Protein AF-A0A382STI5-F1 (afdb_monomer_lite)

pLDDT: mean 70.86, std 16.64, range [34.03, 88.75]

Radius of gyration: 15.53 Å; chains: 1; bounding box: 38×29×44 Å

Secondary structure (DSSP, 8-state):
-HHHHHHHHHTSTTTS----HHHHHHHHHHHH-HHHHHHHHHHHH-TTS-HHHHHHHHHHTT----HHHHHHHHHHHHHH-TTHHH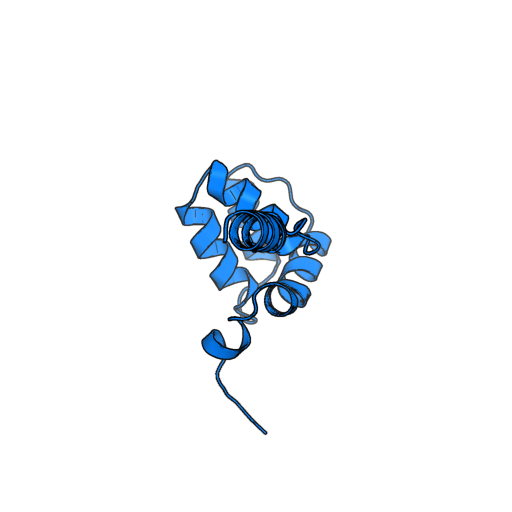HS-----

Sequence (93 aa):
MRELREKLKALSPEAAELTCPAERFLRAVKDDDPELSAMLSDLFMNPDVPILSLQQELKGHGYKISRESISIYKRRVCRCNPHCSELFGGDNG

Foldseek 3Di:
DVVVVVVVVCVPPVNPPQPDPLVVVLVVCCVVPVPVSVVLLVLLQDPPRDLVVVCVVCVVVVHDDDSVSSVSNSVCSCVRDVCSDVVVDPPPD

Structure (mmCIF, N/CA/C/O backbone):
data_AF-A0A382STI5-F1
#
_entry.id   AF-A0A382STI5-F1
#
loop_
_atom_site.group_PDB
_atom_site.id
_atom_site.type_symbol
_atom_site.label_atom_id
_atom_site.label_alt_id
_atom_site.label_comp_id
_atom_site.label_asym_id
_atom_site.label_entity_id
_atom_site.label_seq_id
_atom_site.pdbx_PDB_ins_code
_atom_site.Cartn_x
_atom_site.Cartn_y
_atom_site.Cartn_z
_atom_site.occupancy
_atom_site.B_i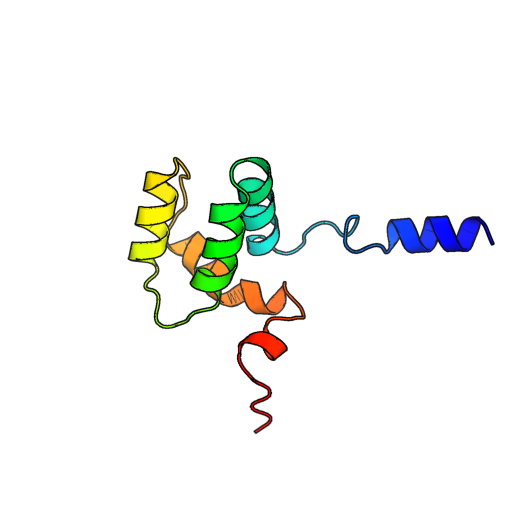so_or_equiv
_atom_site.auth_seq_id
_atom_site.auth_comp_id
_atom_site.auth_asym_id
_atom_site.auth_atom_id
_atom_site.pdbx_PDB_model_num
ATOM 1 N N . MET A 1 1 ? 26.634 -16.934 25.773 1.00 53.06 1 MET A N 1
ATOM 2 C CA . MET A 1 1 ? 25.382 -17.184 25.011 1.00 53.06 1 MET A CA 1
ATOM 3 C C . MET A 1 1 ? 24.291 -16.117 25.198 1.00 53.06 1 MET A C 1
ATOM 5 O O . MET A 1 1 ? 23.487 -15.967 24.289 1.00 53.06 1 MET A O 1
ATOM 9 N N . ARG A 1 2 ? 24.228 -15.366 26.316 1.00 57.38 2 ARG A N 1
ATOM 10 C CA . ARG A 1 2 ? 23.197 -14.321 26.536 1.00 57.38 2 ARG A CA 1
ATOM 11 C C . ARG A 1 2 ? 23.412 -13.055 25.689 1.00 57.38 2 ARG A C 1
ATOM 13 O O . ARG A 1 2 ? 22.483 -12.622 25.021 1.00 57.38 2 ARG A O 1
ATOM 20 N N . GLU A 1 3 ? 24.651 -12.569 25.606 1.00 54.78 3 GLU A N 1
ATOM 21 C CA . GLU A 1 3 ? 25.005 -11.384 24.802 1.00 54.78 3 GLU A CA 1
ATOM 22 C C . GLU A 1 3 ? 24.748 -11.557 23.300 1.00 54.78 3 GLU A C 1
ATOM 24 O O . GLU A 1 3 ? 24.373 -10.605 22.622 1.00 54.78 3 GLU A O 1
ATOM 29 N N . LEU A 1 4 ? 24.905 -12.779 22.773 1.00 56.28 4 LEU A N 1
ATOM 30 C CA . LEU A 1 4 ? 24.599 -13.059 21.368 1.00 56.28 4 LEU A CA 1
ATOM 31 C C . LEU A 1 4 ? 23.098 -12.915 21.090 1.00 56.28 4 LEU A C 1
ATOM 33 O O . LEU A 1 4 ? 22.725 -12.366 20.062 1.00 56.28 4 LEU A O 1
ATOM 37 N N . ARG A 1 5 ? 22.238 -13.362 22.018 1.00 56.91 5 ARG A N 1
ATOM 38 C CA . ARG A 1 5 ? 20.778 -13.223 21.901 1.00 56.91 5 ARG A CA 1
ATOM 39 C C . ARG A 1 5 ? 20.334 -11.765 21.967 1.00 56.91 5 ARG A C 1
ATOM 41 O O . ARG A 1 5 ? 19.448 -11.391 21.212 1.00 56.91 5 ARG A O 1
ATOM 48 N N . GLU A 1 6 ? 20.942 -10.948 22.823 1.00 56.06 6 GLU A N 1
ATOM 49 C CA . GLU A 1 6 ? 20.618 -9.515 22.903 1.00 56.06 6 GLU A CA 1
ATOM 50 C C . GLU A 1 6 ? 21.100 -8.743 21.671 1.00 56.06 6 GLU A C 1
ATOM 52 O O . GLU A 1 6 ? 20.336 -7.956 21.116 1.00 56.06 6 GLU A O 1
ATOM 57 N N . LYS A 1 7 ? 22.306 -9.035 21.161 1.00 55.34 7 LYS A N 1
ATOM 58 C CA . LYS A 1 7 ? 22.782 -8.460 19.892 1.00 55.34 7 LYS A CA 1
ATOM 59 C C . LYS A 1 7 ? 21.940 -8.907 18.696 1.00 55.34 7 LYS A C 1
ATOM 61 O O . LYS A 1 7 ? 21.630 -8.079 17.849 1.00 55.34 7 LYS A O 1
ATOM 66 N N . LEU A 1 8 ? 21.510 -10.172 18.643 1.00 55.03 8 LEU A N 1
ATOM 67 C CA . LEU A 1 8 ? 20.572 -10.639 17.613 1.00 55.03 8 LEU A CA 1
ATOM 68 C C . LEU A 1 8 ? 19.196 -9.978 17.733 1.00 55.03 8 LEU A C 1
ATOM 70 O O . LEU A 1 8 ? 18.559 -9.743 16.714 1.00 55.03 8 LEU A O 1
ATOM 74 N N . LYS A 1 9 ? 18.735 -9.660 18.948 1.00 51.97 9 LYS A N 1
ATOM 75 C CA . LYS A 1 9 ? 17.466 -8.954 19.160 1.00 51.97 9 LYS A CA 1
ATOM 76 C C . LYS A 1 9 ? 17.544 -7.492 18.708 1.00 51.97 9 LYS A C 1
ATOM 78 O O . LYS A 1 9 ? 16.587 -6.986 18.141 1.00 51.97 9 LYS A O 1
ATOM 83 N N . ALA A 1 10 ? 18.696 -6.843 18.889 1.00 50.12 10 ALA A N 1
ATOM 84 C CA . ALA A 1 10 ? 18.970 -5.506 18.355 1.00 50.12 10 ALA A CA 1
ATOM 85 C C . ALA A 1 10 ? 19.153 -5.492 16.823 1.00 50.12 10 ALA A C 1
ATOM 87 O O . ALA A 1 10 ? 18.835 -4.503 16.175 1.00 50.12 10 ALA A O 1
ATOM 88 N N . LEU A 1 11 ? 19.635 -6.597 16.247 1.00 49.62 11 LEU A N 1
ATOM 89 C CA . LEU A 1 11 ? 19.723 -6.827 14.798 1.00 49.62 11 LEU A CA 1
ATOM 90 C C . LEU A 1 11 ? 18.457 -7.472 14.213 1.00 49.62 11 LEU A C 1
ATOM 92 O O . LEU A 1 11 ? 18.430 -7.796 13.027 1.00 49.62 11 LEU A O 1
ATOM 96 N N . SER A 1 12 ? 17.424 -7.709 15.028 1.00 46.66 12 SER A N 1
ATOM 97 C CA . SER A 1 12 ? 16.187 -8.305 14.537 1.00 46.66 12 SER A CA 1
ATOM 98 C C . SER A 1 12 ? 15.468 -7.296 13.641 1.00 46.66 12 SER A C 1
ATOM 100 O O . SER A 1 12 ? 15.414 -6.114 13.987 1.00 46.66 12 SER A O 1
ATOM 102 N N . PRO A 1 13 ? 14.875 -7.739 12.521 1.00 52.25 13 PRO A N 1
ATOM 103 C CA . PRO A 1 13 ? 14.171 -6.861 11.582 1.00 52.25 13 PRO A CA 1
ATOM 104 C C . PRO A 1 13 ? 13.018 -6.084 12.239 1.00 52.25 13 PRO A C 1
ATOM 106 O O . PRO A 1 13 ? 12.627 -5.033 11.752 1.00 52.25 13 PRO A O 1
ATOM 109 N N . GLU A 1 14 ? 12.519 -6.546 13.389 1.00 46.25 14 GLU A N 1
ATOM 110 C CA . GLU A 1 14 ? 11.523 -5.838 14.200 1.00 46.25 14 GLU A CA 1
ATOM 111 C C . GLU A 1 14 ? 12.053 -4.559 14.878 1.00 46.25 14 GLU A C 1
ATOM 113 O O . GLU A 1 14 ? 11.263 -3.651 15.145 1.00 46.25 14 GLU A O 1
ATOM 118 N N . ALA A 1 15 ? 13.362 -4.501 15.165 1.00 40.09 15 ALA A N 1
ATOM 119 C CA . ALA A 1 15 ? 14.063 -3.388 15.815 1.00 40.09 15 ALA A CA 1
ATOM 120 C C . ALA A 1 15 ? 14.824 -2.491 14.825 1.00 40.09 15 ALA A C 1
ATOM 122 O O . ALA A 1 15 ? 15.300 -1.422 15.211 1.00 40.09 15 ALA A O 1
ATOM 123 N N . ALA A 1 16 ? 14.933 -2.901 13.558 1.00 48.47 16 ALA A N 1
ATOM 124 C CA . ALA A 1 16 ? 15.389 -2.013 12.506 1.00 48.47 16 ALA A CA 1
ATOM 125 C C . ALA A 1 16 ? 14.386 -0.857 12.410 1.00 48.47 16 ALA A C 1
ATOM 127 O O . ALA A 1 16 ? 13.209 -1.070 12.111 1.00 48.47 16 ALA A O 1
ATOM 128 N N . GLU A 1 17 ? 14.833 0.372 12.687 1.00 47.41 17 GLU A N 1
ATOM 129 C CA . GLU A 1 17 ? 14.079 1.554 12.282 1.00 47.41 17 GLU A CA 1
ATOM 130 C C . GLU A 1 17 ? 13.681 1.346 10.825 1.00 47.41 17 GLU A C 1
ATOM 132 O O . GLU A 1 17 ? 14.538 1.104 9.972 1.00 47.41 17 GLU 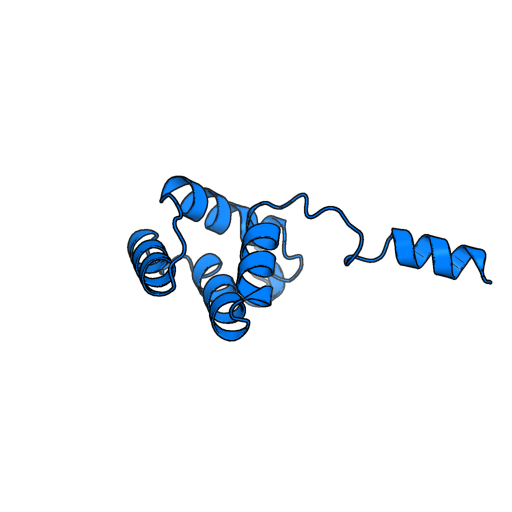A O 1
ATOM 137 N N . LEU A 1 18 ? 12.374 1.379 10.562 1.00 55.12 18 LEU A N 1
ATOM 138 C CA . LEU A 1 18 ? 11.824 1.262 9.222 1.00 55.12 18 LEU A CA 1
ATOM 139 C C . LEU A 1 18 ? 12.316 2.463 8.416 1.00 55.12 18 LEU A C 1
ATOM 141 O O . LEU A 1 18 ? 11.647 3.488 8.305 1.00 55.12 18 LEU A O 1
ATOM 145 N N . THR A 1 19 ? 13.517 2.340 7.857 1.00 59.28 19 THR A N 1
ATOM 146 C CA . THR A 1 19 ? 14.127 3.332 6.968 1.00 59.28 19 THR A CA 1
ATOM 147 C C . THR A 1 19 ? 13.287 3.507 5.707 1.00 59.28 19 THR A C 1
ATOM 149 O O . THR A 1 19 ? 13.413 4.510 5.003 1.00 59.28 19 THR A O 1
ATOM 152 N N . CYS A 1 20 ? 12.378 2.562 5.450 1.00 69.94 20 CYS A N 1
ATOM 153 C CA . CYS A 1 20 ? 11.410 2.626 4.387 1.00 69.94 20 CYS A CA 1
ATOM 154 C C . CYS A 1 20 ? 10.094 3.311 4.788 1.00 69.94 20 CYS A C 1
ATOM 156 O O . CYS A 1 20 ? 9.312 2.762 5.571 1.00 69.94 20 CYS A O 1
ATOM 158 N N . PRO A 1 21 ? 9.750 4.440 4.144 1.00 73.62 21 PRO A N 1
ATOM 159 C CA . PRO A 1 21 ? 8.460 5.093 4.334 1.00 73.62 21 PRO A CA 1
ATOM 160 C C . PRO A 1 21 ? 7.257 4.218 3.950 1.00 73.62 21 PRO A C 1
ATOM 162 O O . PRO A 1 21 ? 6.204 4.342 4.567 1.00 73.62 21 PRO A O 1
ATOM 165 N N . ALA A 1 22 ? 7.407 3.343 2.946 1.00 77.31 22 ALA A N 1
ATOM 166 C CA . ALA A 1 22 ? 6.332 2.461 2.486 1.00 77.31 22 ALA A CA 1
ATOM 167 C C . ALA A 1 22 ? 6.022 1.366 3.516 1.00 77.31 22 ALA A C 1
ATOM 169 O O . ALA A 1 22 ? 4.863 1.142 3.843 1.00 77.31 22 ALA A O 1
ATOM 170 N N . GLU A 1 23 ? 7.052 0.735 4.080 1.00 77.19 23 GLU A N 1
ATOM 171 C CA . GLU A 1 23 ? 6.884 -0.304 5.100 1.00 77.19 23 GLU A CA 1
ATOM 172 C C . GLU A 1 23 ? 6.337 0.274 6.407 1.00 77.19 23 GLU A C 1
ATOM 174 O O . GLU A 1 23 ? 5.437 -0.298 7.015 1.00 77.19 23 GLU A O 1
ATOM 179 N N . ARG A 1 24 ? 6.798 1.471 6.796 1.00 80.56 24 ARG A N 1
ATOM 180 C CA . ARG A 1 24 ? 6.232 2.204 7.935 1.00 80.56 24 ARG A CA 1
ATOM 181 C C . ARG A 1 24 ? 4.746 2.505 7.746 1.00 80.56 24 ARG A C 1
ATOM 183 O O . ARG A 1 24 ? 3.984 2.376 8.698 1.00 80.56 24 ARG A O 1
ATOM 190 N N . PHE A 1 25 ? 4.342 2.904 6.541 1.00 82.50 25 PHE A N 1
ATOM 191 C CA . PHE A 1 25 ? 2.938 3.133 6.219 1.00 82.50 25 PHE A CA 1
ATOM 192 C C . PHE A 1 25 ? 2.129 1.834 6.277 1.00 82.50 25 PHE A C 1
ATOM 194 O O . PHE A 1 25 ? 1.121 1.791 6.968 1.00 82.50 25 PHE A O 1
ATOM 201 N N . LEU A 1 26 ? 2.599 0.761 5.634 1.00 81.62 26 LEU A N 1
ATOM 202 C CA . LEU A 1 26 ? 1.923 -0.539 5.663 1.00 81.62 26 LEU A CA 1
ATOM 203 C C . LEU A 1 26 ? 1.794 -1.092 7.083 1.00 81.62 26 LEU A C 1
ATOM 205 O O . LEU A 1 26 ? 0.758 -1.657 7.411 1.00 81.62 26 LEU A O 1
ATOM 209 N N . ARG A 1 27 ? 2.802 -0.902 7.941 1.00 80.81 27 ARG A N 1
ATOM 210 C CA . ARG A 1 27 ? 2.741 -1.315 9.348 1.00 80.81 27 ARG A CA 1
ATOM 211 C C . ARG A 1 27 ? 1.725 -0.498 10.139 1.00 80.81 27 ARG A C 1
ATOM 213 O O . ARG A 1 27 ? 0.934 -1.093 10.850 1.00 80.81 27 ARG A O 1
ATOM 220 N N . ALA A 1 28 ? 1.695 0.823 9.950 1.00 84.06 28 ALA A N 1
ATOM 221 C CA . ALA A 1 28 ? 0.669 1.667 10.561 1.00 84.06 28 ALA A CA 1
ATOM 222 C C . ALA A 1 28 ? -0.738 1.228 10.133 1.00 84.06 28 ALA A C 1
ATOM 224 O O . ALA A 1 28 ? -1.608 1.080 10.977 1.00 84.06 28 ALA A O 1
ATOM 225 N N . VAL A 1 29 ? -0.928 0.929 8.843 1.00 84.19 29 VAL A N 1
ATOM 226 C CA . VAL A 1 29 ? -2.193 0.368 8.355 1.00 84.19 29 VAL A CA 1
ATOM 227 C C . VAL A 1 29 ? -2.456 -1.011 8.959 1.00 84.19 29 VAL A C 1
ATOM 229 O O . VAL A 1 29 ? -3.587 -1.297 9.295 1.00 84.19 29 VAL A O 1
ATOM 232 N N . LYS A 1 30 ? -1.438 -1.858 9.150 1.00 84.31 30 LYS A N 1
ATOM 233 C CA . LYS A 1 30 ? -1.592 -3.213 9.706 1.00 84.31 30 LYS A CA 1
ATOM 234 C C . LYS A 1 30 ? -2.097 -3.215 11.148 1.00 84.31 30 LYS A C 1
ATOM 236 O O . LYS A 1 30 ? -2.814 -4.139 11.521 1.00 84.31 30 LYS A O 1
ATOM 241 N N . ASP A 1 31 ? -1.669 -2.238 11.947 1.00 84.12 31 ASP A N 1
ATOM 242 C CA . ASP A 1 31 ? -2.109 -2.079 13.337 1.00 84.12 31 ASP A CA 1
ATOM 243 C C . ASP A 1 31 ? -3.605 -1.712 13.428 1.00 84.12 31 ASP A C 1
ATOM 245 O O . ASP A 1 31 ? -4.268 -2.126 14.377 1.00 84.12 31 ASP A O 1
ATOM 249 N N . ASP A 1 32 ? -4.145 -0.995 12.436 1.00 84.62 32 ASP A N 1
ATOM 250 C CA . ASP A 1 32 ? -5.573 -0.651 12.347 1.00 84.62 32 ASP A CA 1
ATOM 251 C C . ASP A 1 32 ? -6.400 -1.720 11.597 1.00 84.62 32 ASP A C 1
ATOM 253 O O . ASP A 1 32 ? -7.463 -2.135 12.055 1.00 84.62 32 ASP A O 1
ATOM 257 N N . ASP A 1 33 ? -5.917 -2.148 10.428 1.00 84.44 33 ASP A N 1
ATOM 258 C CA . ASP A 1 33 ? -6.570 -3.041 9.470 1.00 84.44 33 ASP A CA 1
ATOM 259 C C . ASP A 1 33 ? -5.523 -3.961 8.790 1.00 84.44 33 ASP A C 1
ATOM 261 O O . ASP A 1 33 ? -4.865 -3.597 7.799 1.00 84.44 33 ASP A O 1
ATOM 265 N N . PRO A 1 34 ? -5.325 -5.182 9.322 1.00 83.81 34 PRO A N 1
ATOM 266 C CA . PRO A 1 34 ? -4.328 -6.107 8.800 1.00 83.81 34 PRO A CA 1
ATOM 267 C C . PRO A 1 34 ? -4.669 -6.626 7.397 1.00 83.81 34 PRO A C 1
ATOM 269 O O . PRO A 1 34 ? -3.746 -6.932 6.636 1.00 83.81 34 PRO A O 1
ATOM 272 N N . GLU A 1 35 ? -5.954 -6.709 7.039 1.00 84.56 35 GLU A N 1
ATOM 273 C CA . GLU A 1 35 ? -6.399 -7.169 5.719 1.00 84.56 35 GLU A CA 1
ATOM 274 C C . GLU A 1 35 ? -6.106 -6.110 4.654 1.00 84.56 35 GLU A C 1
ATOM 276 O O . GLU A 1 35 ? -5.526 -6.421 3.608 1.00 84.56 35 GLU A O 1
ATOM 281 N N . LEU A 1 36 ? -6.397 -4.841 4.953 1.00 85.06 36 LEU A N 1
ATOM 282 C CA . LEU A 1 36 ? -6.048 -3.723 4.081 1.00 85.06 36 LEU A CA 1
ATOM 283 C C . LEU A 1 36 ? -4.532 -3.608 3.893 1.00 85.06 36 LEU A C 1
ATOM 285 O O . LEU A 1 36 ? -4.067 -3.368 2.781 1.00 85.06 36 LEU A O 1
ATOM 289 N N . SER A 1 37 ? -3.741 -3.793 4.953 1.00 84.69 37 SER A N 1
ATOM 290 C CA . SER A 1 37 ? -2.278 -3.740 4.857 1.00 84.69 37 SER A CA 1
ATOM 291 C C . SER A 1 37 ? -1.714 -4.805 3.911 1.00 84.69 37 SER A C 1
ATOM 293 O O . SER A 1 37 ? -0.875 -4.493 3.061 1.00 84.69 37 SER A O 1
ATOM 295 N N . ALA A 1 38 ? -2.206 -6.045 4.011 1.00 81.69 38 ALA A N 1
ATOM 296 C CA . ALA A 1 38 ? -1.816 -7.122 3.105 1.00 81.69 38 ALA A CA 1
ATOM 297 C C . ALA A 1 38 ? -2.187 -6.786 1.652 1.00 81.69 38 ALA A C 1
ATOM 299 O O . ALA A 1 38 ? -1.330 -6.827 0.770 1.00 81.69 38 ALA A O 1
ATOM 300 N N . MET A 1 39 ? -3.425 -6.336 1.426 1.00 84.44 39 MET A N 1
ATOM 301 C CA . MET A 1 39 ? -3.899 -5.933 0.103 1.00 84.44 39 MET A CA 1
ATOM 302 C C . MET A 1 39 ? -3.071 -4.780 -0.485 1.00 84.44 39 MET A C 1
ATOM 304 O O . MET A 1 39 ? -2.657 -4.828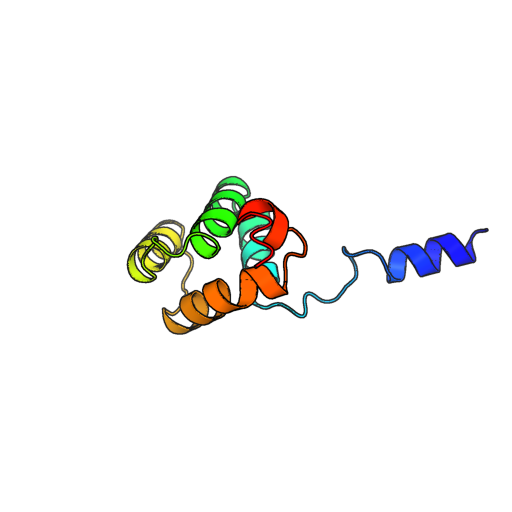 -1.640 1.00 84.44 39 MET A O 1
ATOM 308 N N . LEU A 1 40 ? -2.780 -3.742 0.302 1.00 84.06 40 LEU A N 1
ATOM 309 C CA . LEU A 1 40 ? -1.981 -2.597 -0.139 1.00 84.06 40 LEU A CA 1
ATOM 310 C C . LEU A 1 40 ? -0.546 -2.983 -0.472 1.00 84.06 40 LEU A C 1
ATOM 312 O O . LEU A 1 40 ? 0.026 -2.408 -1.397 1.00 84.06 40 LEU A O 1
ATOM 316 N N . SER A 1 41 ? 0.036 -3.932 0.264 1.00 80.75 41 SER A N 1
ATOM 317 C CA . SER A 1 41 ? 1.355 -4.470 -0.061 1.00 80.75 41 SER A CA 1
ATOM 318 C C . SER A 1 41 ? 1.357 -5.035 -1.483 1.00 80.75 41 SER A C 1
ATOM 320 O O . SER A 1 41 ? 2.182 -4.613 -2.293 1.00 80.75 41 SER A O 1
ATOM 322 N N . ASP A 1 42 ? 0.378 -5.874 -1.828 1.00 81.00 42 ASP A N 1
ATOM 323 C CA . ASP A 1 42 ? 0.250 -6.447 -3.174 1.00 81.00 42 ASP A CA 1
ATOM 324 C C . ASP A 1 42 ? -0.051 -5.380 -4.240 1.00 81.00 42 ASP A C 1
ATOM 326 O O . ASP A 1 42 ? 0.586 -5.329 -5.297 1.00 81.00 42 ASP A O 1
ATOM 330 N N . LEU A 1 43 ? -0.977 -4.457 -3.962 1.00 83.88 43 LEU A N 1
ATOM 331 C CA . LEU A 1 43 ? -1.368 -3.402 -4.905 1.00 83.88 43 LEU A CA 1
ATOM 332 C C . LEU A 1 43 ? -0.250 -2.370 -5.154 1.00 83.88 43 LEU A C 1
ATOM 334 O O . LEU A 1 43 ? -0.155 -1.791 -6.247 1.00 83.88 43 LEU A O 1
ATOM 338 N N . PHE A 1 44 ? 0.605 -2.103 -4.161 1.00 82.25 44 PHE A N 1
ATOM 339 C CA . PHE A 1 44 ? 1.779 -1.254 -4.357 1.00 82.25 44 PHE A CA 1
ATOM 340 C C . PHE A 1 44 ? 2.836 -1.934 -5.224 1.00 82.25 44 PHE A C 1
ATOM 342 O O . PHE A 1 44 ? 3.519 -1.237 -5.979 1.00 82.25 44 PHE A O 1
ATOM 349 N N . MET A 1 45 ? 2.949 -3.259 -5.143 1.00 76.44 45 MET A N 1
ATOM 350 C CA . MET A 1 45 ? 3.873 -4.035 -5.965 1.00 76.44 45 MET A CA 1
ATOM 351 C C . MET A 1 45 ? 3.356 -4.204 -7.402 1.00 76.44 45 MET A C 1
ATOM 353 O O . MET A 1 45 ? 4.151 -4.184 -8.332 1.00 76.44 45 MET A O 1
ATOM 357 N N . ASN A 1 46 ? 2.039 -4.273 -7.618 1.00 80.81 46 ASN A N 1
ATOM 358 C CA . ASN A 1 46 ? 1.452 -4.452 -8.948 1.00 80.81 46 ASN A CA 1
ATOM 359 C C . ASN A 1 46 ? 1.545 -3.182 -9.829 1.00 80.81 46 ASN A C 1
ATOM 361 O O . ASN A 1 46 ? 0.844 -2.213 -9.537 1.00 80.81 46 ASN A O 1
ATOM 365 N N . PRO A 1 47 ? 2.330 -3.141 -10.927 1.00 75.75 47 PRO A N 1
ATOM 366 C CA . PRO A 1 47 ? 2.489 -1.945 -11.761 1.00 75.75 47 PRO A CA 1
ATOM 367 C C . PRO A 1 47 ? 1.210 -1.529 -12.502 1.00 75.75 47 PRO A C 1
ATOM 369 O O . PRO A 1 47 ? 1.037 -0.335 -12.754 1.00 75.75 47 PRO A O 1
ATOM 372 N N . ASP A 1 48 ? 0.301 -2.466 -12.781 1.00 81.62 48 ASP A N 1
ATOM 373 C CA . ASP A 1 48 ? -0.950 -2.218 -13.507 1.00 81.62 48 ASP A CA 1
ATOM 374 C C . ASP A 1 48 ? -1.984 -1.469 -12.662 1.00 81.62 48 ASP A C 1
ATOM 376 O O . ASP A 1 48 ? -2.906 -0.849 -13.192 1.00 81.62 48 ASP A O 1
ATOM 380 N N . VAL A 1 49 ? -1.827 -1.476 -11.334 1.00 83.06 49 VAL A N 1
ATOM 381 C CA . VAL A 1 49 ? -2.731 -0.757 -10.433 1.00 83.06 49 VAL A CA 1
ATOM 382 C C . VAL A 1 49 ? -2.425 0.744 -10.484 1.00 83.06 49 VAL A C 1
ATOM 384 O O . VAL A 1 49 ? -1.350 1.179 -10.041 1.00 83.06 49 VAL A O 1
ATOM 387 N N . PRO A 1 50 ? -3.361 1.590 -10.945 1.00 87.62 50 PRO A N 1
ATOM 388 C CA . PRO A 1 50 ? -3.122 3.019 -11.025 1.00 87.62 50 PRO A CA 1
ATOM 389 C C . PRO A 1 50 ? -3.102 3.655 -9.628 1.00 87.62 50 PRO A C 1
ATOM 391 O O . PRO A 1 50 ? -3.875 3.311 -8.734 1.00 87.62 50 PRO A O 1
ATOM 394 N N . ILE A 1 51 ? -2.250 4.672 -9.463 1.00 87.25 51 ILE A N 1
ATOM 395 C CA . ILE A 1 51 ? -2.099 5.454 -8.217 1.00 87.25 51 ILE A CA 1
ATOM 396 C C . ILE A 1 51 ? -3.443 6.009 -7.722 1.00 87.25 51 ILE A C 1
ATOM 398 O O . ILE A 1 51 ? -3.671 6.140 -6.522 1.00 87.25 51 ILE A O 1
ATOM 402 N N . LEU A 1 52 ? -4.332 6.347 -8.656 1.00 87.88 52 LEU A N 1
ATOM 403 C CA . LEU A 1 52 ? -5.667 6.857 -8.368 1.00 87.88 52 LEU A CA 1
ATOM 404 C C . LEU A 1 52 ? -6.548 5.867 -7.609 1.00 87.88 52 LEU A C 1
ATOM 406 O O . LEU A 1 52 ? -7.191 6.273 -6.644 1.00 87.88 52 LEU A O 1
ATOM 410 N N . SER A 1 53 ? -6.562 4.601 -8.024 1.00 88.31 53 SER A N 1
ATOM 411 C CA . SER A 1 53 ? -7.366 3.562 -7.375 1.00 88.31 53 SER A CA 1
ATOM 412 C C . SER A 1 53 ? -6.871 3.311 -5.956 1.00 88.31 53 SER A C 1
ATOM 414 O O . SER A 1 53 ? -7.663 3.329 -5.024 1.00 88.31 53 SER A O 1
ATOM 416 N N . LEU A 1 54 ? -5.550 3.230 -5.772 1.00 86.50 54 LEU A N 1
ATOM 417 C CA . LEU A 1 54 ? -4.925 3.139 -4.448 1.00 86.50 54 LEU A CA 1
ATOM 418 C C . LEU A 1 54 ? -5.304 4.311 -3.539 1.00 86.50 54 LEU A C 1
ATOM 420 O O . LEU A 1 54 ? -5.579 4.129 -2.358 1.00 86.50 54 LEU A O 1
ATOM 424 N N . GLN A 1 55 ? -5.323 5.528 -4.084 1.00 88.50 55 GLN A N 1
ATOM 425 C CA . GLN A 1 55 ? -5.710 6.708 -3.320 1.00 88.50 55 GLN A CA 1
ATOM 426 C C . GLN A 1 55 ? -7.187 6.668 -2.912 1.00 88.50 55 GLN A C 1
ATOM 428 O O . GLN A 1 55 ? -7.520 7.091 -1.806 1.00 88.50 55 GLN A O 1
ATOM 433 N N . GLN A 1 56 ? -8.069 6.212 -3.804 1.00 88.75 56 GLN A N 1
ATOM 434 C CA . GLN A 1 56 ? -9.497 6.083 -3.521 1.00 88.75 56 GLN A CA 1
ATOM 435 C C . GLN A 1 56 ? -9.762 5.016 -2.462 1.00 88.75 56 GLN A C 1
ATOM 437 O O . GLN A 1 56 ? -10.511 5.304 -1.533 1.00 88.75 56 GLN A O 1
ATOM 442 N N . GLU A 1 57 ? -9.097 3.864 -2.554 1.00 87.31 57 GLU A N 1
ATOM 443 C CA . GLU A 1 57 ? -9.195 2.785 -1.567 1.00 87.31 57 GLU A CA 1
ATOM 444 C C . GLU A 1 57 ? -8.757 3.278 -0.185 1.00 87.31 57 GLU A C 1
ATOM 446 O O . GLU A 1 57 ? -9.525 3.285 0.773 1.00 87.31 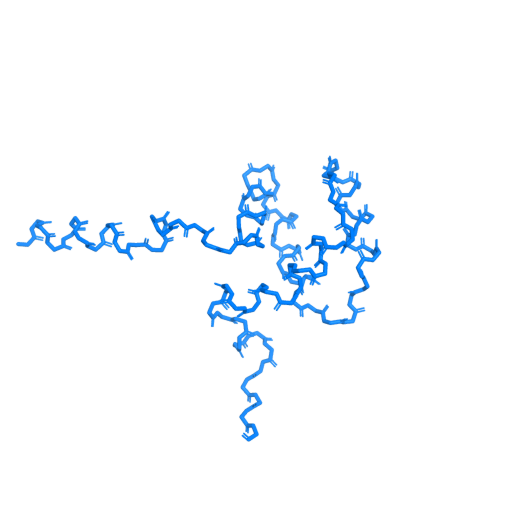57 GLU A O 1
ATOM 451 N N . LEU A 1 58 ? -7.558 3.862 -0.105 1.00 87.00 58 LEU A N 1
ATOM 452 C CA . LEU A 1 58 ? -7.030 4.422 1.138 1.00 87.00 58 LEU A CA 1
ATOM 453 C C . LEU A 1 58 ? -7.950 5.491 1.730 1.00 87.00 58 LEU A C 1
ATOM 455 O O . LEU A 1 58 ? -8.178 5.510 2.937 1.00 87.00 58 LEU A O 1
ATOM 459 N N . LYS A 1 59 ? -8.537 6.345 0.887 1.00 88.38 59 LYS A N 1
ATOM 460 C CA . LYS A 1 59 ? -9.512 7.347 1.326 1.00 88.38 59 LYS A CA 1
ATOM 461 C C . LYS A 1 59 ? -10.816 6.711 1.822 1.00 88.38 59 LYS A C 1
ATOM 463 O O . LYS A 1 59 ? -11.394 7.240 2.769 1.00 88.38 59 LYS A O 1
ATOM 468 N N . GLY A 1 60 ? -11.267 5.617 1.205 1.00 86.81 60 GLY A N 1
ATOM 469 C CA . GLY A 1 60 ? -12.426 4.830 1.637 1.00 86.81 60 GLY A CA 1
ATOM 470 C C . GLY A 1 60 ? -12.242 4.250 3.039 1.00 86.81 60 GLY A C 1
ATOM 471 O O . GLY A 1 60 ? -13.161 4.310 3.849 1.00 86.81 60 GLY A O 1
ATOM 472 N N . HIS A 1 61 ? -11.018 3.831 3.359 1.00 83.56 61 HIS A N 1
ATOM 473 C CA . HIS A 1 61 ? -10.615 3.352 4.684 1.00 83.56 61 HIS A CA 1
ATOM 474 C C . HIS A 1 61 ? -10.197 4.476 5.660 1.00 83.56 61 HIS A C 1
ATOM 476 O O . HIS A 1 61 ? -9.720 4.209 6.757 1.00 83.56 61 HIS A O 1
ATOM 482 N N . GLY A 1 62 ? -10.376 5.754 5.296 1.00 85.75 62 GLY A N 1
ATOM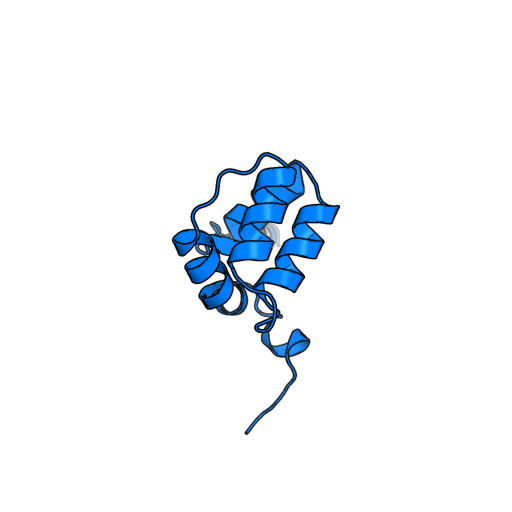 483 C CA . GLY A 1 62 ? -10.104 6.900 6.176 1.00 85.75 62 GLY A CA 1
ATOM 484 C C . GLY A 1 62 ? -8.657 7.415 6.174 1.00 85.75 62 GLY A C 1
ATOM 485 O O . GLY A 1 62 ? -8.361 8.417 6.832 1.00 85.75 62 GLY A O 1
ATOM 486 N N . TYR A 1 63 ? -7.761 6.819 5.386 1.00 85.00 63 TYR A N 1
ATOM 487 C CA . TYR A 1 63 ? -6.377 7.266 5.247 1.00 85.00 63 TYR A CA 1
ATOM 488 C C . TYR A 1 63 ? -6.253 8.443 4.276 1.00 85.00 63 TYR A C 1
ATOM 490 O O . TYR A 1 63 ? -6.675 8.405 3.117 1.00 85.00 63 TYR A O 1
ATOM 498 N N . LYS A 1 64 ? -5.597 9.514 4.731 1.00 85.44 64 LYS A N 1
ATOM 499 C CA . LYS A 1 64 ? -5.262 10.672 3.893 1.00 85.44 64 LYS A CA 1
ATOM 500 C C . LYS A 1 64 ? -3.830 10.549 3.395 1.00 85.44 64 LYS A C 1
ATOM 502 O O . LYS A 1 64 ? -2.890 10.889 4.106 1.00 85.44 64 LYS A O 1
ATOM 507 N N . ILE A 1 65 ? -3.681 10.097 2.154 1.00 83.94 65 ILE A N 1
ATOM 508 C CA . ILE A 1 65 ? -2.388 9.986 1.483 1.00 83.94 65 ILE A CA 1
ATOM 509 C C . ILE A 1 65 ? -2.376 10.757 0.155 1.00 83.94 65 ILE A C 1
ATOM 511 O O . ILE A 1 65 ? -3.363 10.799 -0.589 1.00 83.94 65 ILE A O 1
ATOM 515 N N . SER A 1 66 ? -1.241 11.381 -0.150 1.00 86.56 66 SER A N 1
ATOM 516 C CA . SER A 1 66 ? -1.024 12.080 -1.416 1.00 86.56 66 SER A CA 1
ATOM 517 C C . SER A 1 66 ? -0.630 11.105 -2.526 1.00 86.56 66 SER A C 1
ATOM 519 O O . SER A 1 66 ? 0.048 10.103 -2.295 1.00 86.56 66 SER A O 1
ATOM 521 N N . ARG A 1 67 ? -0.980 11.443 -3.772 1.00 86.38 67 ARG A N 1
ATOM 522 C CA . ARG A 1 67 ? -0.568 10.688 -4.971 1.00 86.38 67 ARG A CA 1
ATOM 523 C C . ARG A 1 67 ? 0.950 10.538 -5.074 1.00 86.38 67 ARG A C 1
ATOM 525 O O . ARG A 1 67 ? 1.443 9.494 -5.488 1.00 86.38 67 ARG A O 1
ATOM 532 N N . GLU A 1 68 ? 1.687 11.572 -4.678 1.00 85.12 68 GLU A N 1
ATOM 533 C CA . GLU A 1 68 ? 3.152 11.569 -4.649 1.00 85.12 68 GLU A CA 1
ATOM 534 C C . GLU A 1 68 ? 3.692 10.541 -3.654 1.00 85.12 68 GLU A C 1
ATOM 536 O O . GLU A 1 68 ? 4.578 9.765 -4.004 1.00 85.12 68 GLU A O 1
ATOM 541 N N . SER A 1 69 ? 3.109 10.461 -2.455 1.00 83.56 69 SER A N 1
ATOM 542 C CA . SER A 1 69 ? 3.464 9.457 -1.448 1.00 83.56 69 SER A CA 1
ATOM 543 C C . SER A 1 69 ? 3.211 8.044 -1.969 1.00 83.56 69 SER A C 1
ATOM 545 O O . SER A 1 69 ? 4.110 7.214 -1.902 1.00 83.56 69 SER A O 1
ATOM 547 N N . ILE A 1 70 ? 2.053 7.794 -2.594 1.00 85.25 70 ILE A N 1
ATOM 548 C CA . ILE A 1 70 ? 1.749 6.504 -3.235 1.00 85.25 70 ILE A CA 1
ATOM 549 C C . ILE A 1 70 ? 2.768 6.182 -4.339 1.00 85.25 70 ILE A C 1
ATOM 551 O O . ILE A 1 70 ? 3.275 5.066 -4.408 1.00 85.25 70 ILE A O 1
ATOM 555 N N . SER A 1 71 ? 3.117 7.155 -5.185 1.00 84.44 71 SER A N 1
ATOM 556 C CA . SER A 1 71 ? 4.125 6.979 -6.241 1.00 84.44 71 SER A CA 1
ATOM 557 C C . SER A 1 71 ? 5.508 6.634 -5.678 1.00 84.44 71 SER A C 1
ATOM 559 O O . SER A 1 71 ? 6.227 5.805 -6.242 1.00 84.44 71 SER A O 1
ATOM 561 N N . ILE A 1 72 ? 5.897 7.276 -4.574 1.00 83.00 72 ILE A N 1
ATOM 562 C CA . ILE A 1 72 ? 7.143 6.982 -3.862 1.00 83.00 72 ILE A CA 1
ATOM 563 C C . ILE A 1 72 ? 7.076 5.575 -3.269 1.00 83.00 72 ILE A C 1
ATOM 565 O O . ILE A 1 72 ? 8.055 4.839 -3.371 1.00 83.00 72 ILE A O 1
ATOM 569 N N . TYR A 1 73 ? 5.936 5.183 -2.697 1.00 82.81 73 TYR A N 1
ATOM 570 C CA . TYR A 1 73 ? 5.759 3.867 -2.095 1.00 82.81 73 TYR A CA 1
ATOM 571 C C . TYR A 1 73 ? 5.810 2.764 -3.146 1.00 82.81 73 TYR A C 1
ATOM 573 O O . TYR A 1 73 ? 6.637 1.878 -2.989 1.00 82.81 73 TYR A O 1
ATOM 581 N N . LYS A 1 74 ? 5.096 2.865 -4.275 1.00 80.69 74 LYS A N 1
ATOM 582 C CA . LYS A 1 74 ? 5.219 1.891 -5.381 1.00 80.69 74 LYS A CA 1
ATOM 583 C C . LYS A 1 74 ? 6.658 1.732 -5.874 1.00 80.69 74 LYS A C 1
ATOM 585 O O . LYS A 1 74 ? 7.127 0.626 -6.092 1.00 80.69 74 LYS A O 1
ATOM 590 N N . ARG A 1 75 ? 7.400 2.838 -6.010 1.00 76.81 75 ARG A N 1
ATOM 591 C CA . ARG A 1 75 ? 8.805 2.796 -6.459 1.00 76.81 75 ARG A CA 1
ATOM 592 C C . ARG A 1 75 ? 9.772 2.223 -5.424 1.00 76.81 75 ARG A C 1
ATOM 594 O O . ARG A 1 75 ? 10.862 1.793 -5.793 1.00 76.81 75 ARG A O 1
ATOM 601 N N . ARG A 1 76 ? 9.432 2.291 -4.135 1.00 72.19 76 ARG A N 1
ATOM 602 C CA . ARG A 1 76 ? 10.335 1.920 -3.037 1.00 72.19 76 ARG A CA 1
ATOM 603 C C . ARG A 1 76 ? 9.927 0.650 -2.307 1.00 72.19 76 ARG A C 1
ATOM 605 O O . ARG A 1 76 ? 10.804 0.067 -1.694 1.00 72.19 76 ARG A O 1
ATOM 612 N N . VAL A 1 77 ? 8.680 0.190 -2.401 1.00 72.12 77 VAL A N 1
ATOM 613 C CA . VAL A 1 77 ? 8.175 -0.986 -1.672 1.00 72.12 77 VAL A CA 1
ATOM 614 C C . VAL A 1 77 ? 9.057 -2.209 -1.928 1.00 72.12 77 VAL A C 1
ATOM 616 O O . VAL A 1 77 ? 9.451 -2.874 -0.977 1.00 72.12 77 VAL A O 1
ATOM 619 N N . CYS A 1 78 ? 9.527 -2.398 -3.167 1.00 65.44 78 CYS A N 1
ATOM 620 C CA . CYS A 1 78 ? 10.463 -3.472 -3.502 1.00 65.44 78 CYS A CA 1
ATOM 621 C C . CYS A 1 78 ? 11.908 -3.275 -3.045 1.00 65.44 78 CYS A C 1
ATOM 623 O O . CYS A 1 78 ? 12.650 -4.241 -2.940 1.00 65.44 78 CYS A O 1
ATOM 625 N N . ARG A 1 79 ? 12.333 -2.042 -2.759 1.00 65.00 79 ARG A N 1
ATOM 626 C CA . ARG A 1 79 ? 13.644 -1.793 -2.134 1.00 65.00 79 ARG A CA 1
ATOM 627 C C . ARG A 1 79 ? 13.622 -2.045 -0.631 1.00 65.00 79 ARG A C 1
ATOM 629 O O . ARG A 1 79 ? 14.678 -2.081 -0.013 1.00 65.00 79 ARG A O 1
ATOM 636 N N . CYS A 1 80 ? 12.428 -2.142 -0.060 1.00 64.94 80 CYS A N 1
ATOM 637 C CA . CYS A 1 80 ? 12.209 -2.264 1.370 1.00 64.94 80 CYS A CA 1
ATOM 638 C C . CYS A 1 80 ? 11.825 -3.683 1.768 1.00 64.94 80 CYS A C 1
ATOM 640 O O . CYS A 1 80 ? 12.294 -4.169 2.786 1.00 64.94 80 CYS A O 1
ATOM 642 N N . ASN A 1 81 ? 11.048 -4.369 0.927 1.00 58.91 81 ASN A N 1
ATOM 643 C CA . ASN A 1 81 ? 10.736 -5.771 1.121 1.00 58.91 81 ASN A CA 1
ATOM 644 C C . ASN A 1 81 ? 11.741 -6.644 0.338 1.00 58.91 81 ASN A C 1
ATOM 646 O O . ASN A 1 81 ? 11.673 -6.665 -0.894 1.00 58.91 81 ASN A O 1
ATOM 650 N N . PRO A 1 82 ? 12.661 -7.372 1.000 1.00 53.66 82 PRO A N 1
ATOM 651 C CA . PRO A 1 82 ? 13.630 -8.242 0.326 1.00 53.66 82 PRO A CA 1
ATOM 652 C C . PRO A 1 82 ? 12.971 -9.378 -0.479 1.00 53.66 82 PRO A C 1
ATOM 654 O O . PRO A 1 82 ? 13.611 -9.930 -1.369 1.00 53.66 82 PRO A O 1
ATOM 657 N N . HIS A 1 83 ? 11.689 -9.675 -0.236 1.00 51.88 83 HIS A N 1
ATOM 658 C CA . HIS A 1 83 ? 10.909 -10.675 -0.975 1.00 51.88 83 HIS A CA 1
ATOM 659 C C . HIS A 1 83 ? 10.226 -10.131 -2.241 1.00 51.88 83 HIS A C 1
ATOM 661 O O . HIS A 1 83 ? 9.551 -10.879 -2.946 1.00 51.88 83 HIS A O 1
ATOM 667 N N . CYS A 1 84 ? 10.396 -8.847 -2.578 1.00 53.16 84 CYS A N 1
ATOM 668 C CA . CYS A 1 84 ? 9.778 -8.292 -3.787 1.00 53.16 84 CYS A CA 1
ATOM 669 C C . CYS A 1 84 ? 10.314 -8.932 -5.075 1.00 53.16 84 CYS A C 1
ATOM 671 O O . CYS A 1 84 ? 9.563 -9.093 -6.031 1.00 53.16 84 CYS A O 1
ATOM 673 N N . SER A 1 85 ? 11.589 -9.341 -5.090 1.00 47.00 85 SER A N 1
ATOM 674 C CA . SER A 1 85 ? 12.175 -10.083 -6.214 1.00 47.00 85 SER A CA 1
ATOM 675 C C . SER A 1 85 ? 11.612 -11.503 -6.346 1.00 47.00 85 SER A C 1
ATOM 677 O O . SER A 1 85 ? 11.564 -12.036 -7.448 1.00 47.00 85 SER A O 1
ATOM 679 N N . GLU A 1 86 ? 11.162 -12.123 -5.250 1.00 47.78 86 GLU A N 1
ATOM 680 C CA . GLU A 1 86 ? 10.554 -13.462 -5.289 1.00 47.78 86 GLU A CA 1
ATOM 681 C C . GLU A 1 86 ? 9.090 -13.411 -5.755 1.00 47.78 86 GLU A C 1
ATOM 683 O O . GLU A 1 86 ? 8.636 -14.323 -6.442 1.00 47.78 86 GLU A O 1
ATOM 688 N N . LEU A 1 87 ? 8.369 -12.325 -5.451 1.00 49.81 87 LEU A N 1
ATOM 689 C CA . LEU A 1 87 ? 6.973 -12.123 -5.865 1.00 49.81 87 LEU A CA 1
ATOM 690 C C . LEU A 1 87 ? 6.820 -11.651 -7.324 1.00 49.81 87 LEU A C 1
ATOM 692 O O . LEU A 1 87 ? 5.798 -11.940 -7.940 1.00 49.81 87 LEU A O 1
ATOM 696 N N . PHE A 1 88 ? 7.821 -10.962 -7.889 1.00 44.84 88 PHE A N 1
ATOM 697 C CA . PHE A 1 88 ? 7.816 -10.487 -9.286 1.00 44.84 88 PHE A CA 1
ATOM 698 C C . PHE A 1 88 ? 8.568 -11.381 -10.280 1.00 44.84 88 PHE A C 1
ATOM 700 O O . PHE A 1 88 ? 8.623 -11.071 -11.469 1.00 44.84 88 PHE A O 1
ATOM 707 N N . GLY A 1 89 ? 9.078 -12.519 -9.814 1.00 39.09 89 GLY A N 1
ATOM 708 C CA . GLY A 1 89 ? 9.808 -13.468 -10.635 1.00 39.09 89 GLY A CA 1
ATOM 709 C C . GLY A 1 89 ? 11.307 -13.213 -10.594 1.00 39.09 89 GLY A C 1
ATOM 710 O O . GLY A 1 89 ? 11.796 -12.106 -10.822 1.00 39.09 89 GLY A O 1
ATOM 711 N N . GLY A 1 90 ? 12.049 -14.296 -10.372 1.00 36.06 90 GLY A N 1
ATOM 712 C CA . GLY A 1 90 ? 13.398 -14.410 -10.896 1.00 36.06 90 GLY A CA 1
ATOM 713 C C . GLY A 1 90 ? 13.355 -14.346 -12.421 1.00 36.06 90 GLY A C 1
ATOM 714 O O . GLY A 1 90 ? 13.461 -15.371 -13.080 1.00 36.06 90 GLY A O 1
ATOM 715 N N . ASP A 1 91 ? 13.201 -13.147 -12.969 1.00 41.28 91 ASP A N 1
ATOM 716 C CA . ASP A 1 91 ? 13.641 -12.816 -14.315 1.00 41.28 91 ASP A CA 1
ATOM 717 C C . ASP A 1 91 ? 15.087 -12.326 -14.169 1.00 41.28 91 ASP A C 1
ATOM 719 O O . ASP A 1 91 ? 15.387 -11.138 -14.055 1.00 41.28 91 ASP A O 1
ATOM 723 N N . ASN A 1 92 ? 15.995 -13.295 -14.017 1.00 34.62 92 ASN A N 1
ATOM 724 C CA . ASN A 1 92 ? 17.410 -13.062 -14.272 1.00 34.62 92 ASN A CA 1
ATOM 725 C C . ASN A 1 92 ? 17.561 -12.972 -15.792 1.00 34.62 92 ASN A C 1
ATOM 727 O O . ASN A 1 92 ? 17.674 -14.003 -16.458 1.00 34.62 92 ASN A O 1
ATOM 731 N N . GLY A 1 93 ? 17.519 -11.749 -16.316 1.00 34.03 93 GLY A N 1
ATOM 732 C CA . GLY A 1 93 ? 18.147 -11.426 -17.596 1.00 34.03 93 GLY A CA 1
ATOM 733 C C . GLY A 1 93 ? 19.664 -11.455 -17.477 1.00 34.03 93 GLY A C 1
ATOM 734 O O . GLY A 1 93 ? 20.178 -10.930 -16.461 1.00 34.03 93 GLY A O 1
#

Organism: NCBI:txid408172